Protein AF-A0A853DGB1-F1 (afdb_monomer_lite)

Foldseek 3Di:
DVVVVVVVVVVVVVVVVVVVVVVVVVVVVLLVVLLCCCPVVVDDLVVSCVVPVDDSVVSVCSNVVDDPPDDD

Sequence (72 aa):
MIDDELKRLEALAQYAREAAERARTARVARDEAIVEAVDDQGLSLGQVSRATGLVKSGISRIVGDAPVRGVL

pLDDT: mean 90.2, std 12.5, range [39.72, 97.44]

Secondary structure (DSSP, 8-state):
-HHHHHHHHHHHHHHHHHHHHHHHHHHHHHHHHHHHHHHTS---HHHHHHHH---HHHHHHHHHTS--TT--

Radius of gyration: 18.91 Å; chains: 1; bounding box: 47×22×50 Å

Organism: NCBI:txid1874116

Structure (mmCIF, N/CA/C/O backbone):
data_AF-A0A853DGB1-F1
#
_entry.id   AF-A0A853DGB1-F1
#
loop_
_atom_site.group_PDB
_atom_site.id
_atom_site.type_symbol
_atom_site.label_atom_id
_atom_site.label_alt_id
_atom_site.label_comp_id
_atom_site.label_asym_id
_atom_site.label_entity_id
_atom_site.label_seq_id
_atom_site.pdbx_PDB_ins_code
_atom_site.Cartn_x
_atom_site.Cartn_y
_atom_site.Cartn_z
_atom_site.occupancy
_atom_site.B_iso_or_equiv
_atom_site.auth_seq_id
_atom_site.auth_comp_id
_atom_site.auth_asym_id
_atom_site.auth_atom_id
_atom_site.pdbx_PDB_model_num
ATOM 1 N N . MET A 1 1 ? 23.639 -0.632 -34.894 1.00 63.62 1 MET A N 1
ATOM 2 C CA . MET A 1 1 ? 24.406 -0.602 -33.624 1.00 63.62 1 MET A CA 1
ATOM 3 C C . MET A 1 1 ? 23.961 0.530 -32.711 1.00 63.62 1 MET A C 1
ATOM 5 O O . MET A 1 1 ? 23.481 0.210 -31.638 1.00 63.62 1 MET A O 1
ATOM 9 N N . ILE A 1 2 ? 24.057 1.814 -33.093 1.00 80.25 2 ILE A N 1
ATOM 10 C CA . ILE A 1 2 ? 23.531 2.912 -32.245 1.00 80.25 2 ILE A CA 1
ATOM 11 C C . ILE A 1 2 ? 21.999 2.827 -32.130 1.00 80.25 2 ILE A C 1
ATOM 13 O O . ILE A 1 2 ? 21.464 2.881 -31.028 1.00 80.25 2 ILE A O 1
ATOM 17 N N . ASP A 1 3 ? 21.306 2.577 -33.243 1.00 85.12 3 ASP A N 1
ATOM 18 C CA . ASP A 1 3 ? 19.838 2.464 -33.249 1.00 85.12 3 ASP A CA 1
ATOM 19 C C . ASP A 1 3 ? 19.308 1.267 -32.444 1.00 85.12 3 ASP A C 1
ATOM 21 O O . ASP A 1 3 ? 18.220 1.331 -31.875 1.00 85.12 3 ASP A O 1
ATOM 25 N N . ASP A 1 4 ? 20.073 0.176 -32.367 1.00 90.81 4 ASP A N 1
ATOM 26 C CA . ASP A 1 4 ? 19.696 -1.016 -31.599 1.00 90.81 4 ASP A CA 1
ATOM 27 C C . ASP A 1 4 ? 19.834 -0.767 -30.090 1.00 90.81 4 ASP A C 1
ATOM 29 O O . ASP A 1 4 ? 18.991 -1.201 -29.304 1.00 90.81 4 ASP A O 1
ATOM 33 N N . GLU A 1 5 ? 20.861 -0.014 -29.689 1.00 90.31 5 GLU A N 1
ATOM 34 C CA . GLU A 1 5 ? 21.081 0.368 -28.293 1.00 90.31 5 GLU A CA 1
ATOM 35 C C . GLU A 1 5 ? 20.045 1.394 -27.816 1.00 90.31 5 GLU A C 1
ATOM 37 O O . GLU A 1 5 ? 19.510 1.266 -26.715 1.00 90.31 5 GLU A O 1
ATOM 42 N N . LEU A 1 6 ? 19.670 2.359 -28.666 1.00 93.50 6 LEU A N 1
ATOM 43 C CA . LEU A 1 6 ? 18.587 3.300 -28.360 1.00 93.50 6 LEU A CA 1
ATOM 44 C C . LEU A 1 6 ? 17.252 2.573 -28.147 1.00 93.50 6 LEU A C 1
ATOM 46 O O . LEU A 1 6 ? 16.594 2.792 -27.130 1.00 93.50 6 LEU A O 1
ATOM 50 N N . LYS A 1 7 ? 16.896 1.627 -29.026 1.00 94.00 7 LYS A N 1
ATOM 51 C CA . LYS A 1 7 ? 15.685 0.799 -28.865 1.00 94.00 7 LYS A CA 1
ATOM 52 C C . LYS A 1 7 ? 15.706 -0.024 -27.578 1.00 94.00 7 LYS A C 1
ATOM 54 O O . LYS A 1 7 ? 14.676 -0.184 -26.922 1.00 94.00 7 LYS A O 1
ATOM 59 N N . ARG A 1 8 ? 16.874 -0.547 -27.189 1.00 93.25 8 ARG A N 1
ATOM 60 C CA . ARG A 1 8 ? 17.036 -1.284 -25.930 1.00 93.25 8 ARG A CA 1
ATOM 61 C C . ARG A 1 8 ? 16.798 -0.386 -24.715 1.00 93.25 8 ARG A C 1
ATOM 63 O O . ARG A 1 8 ? 16.105 -0.800 -23.785 1.00 93.25 8 ARG A O 1
ATOM 70 N N . LEU A 1 9 ? 17.345 0.828 -24.719 1.00 95.31 9 LEU A N 1
ATOM 71 C CA . LEU A 1 9 ? 17.139 1.805 -23.647 1.00 95.31 9 LEU A CA 1
ATOM 72 C C . LEU A 1 9 ? 15.674 2.248 -23.553 1.00 95.31 9 LEU A C 1
ATOM 74 O O . LEU A 1 9 ? 15.133 2.325 -22.450 1.00 95.31 9 LEU A O 1
ATOM 78 N N . GLU A 1 10 ? 15.007 2.464 -24.686 1.00 95.25 10 GLU A N 1
ATOM 79 C CA . GLU A 1 10 ? 13.575 2.786 -24.728 1.00 95.25 10 GLU A CA 1
ATOM 80 C C . GLU A 1 10 ? 12.716 1.663 -24.134 1.00 95.25 10 GLU A C 1
ATOM 82 O O . GLU A 1 10 ? 11.836 1.928 -23.308 1.00 95.25 10 GLU A O 1
ATOM 87 N N . ALA A 1 11 ? 13.004 0.404 -24.479 1.00 95.44 11 ALA A N 1
ATOM 88 C CA . ALA A 1 11 ? 12.307 -0.753 -23.920 1.00 95.44 11 ALA A CA 1
ATOM 89 C C . ALA A 1 11 ? 12.511 -0.874 -22.398 1.00 95.44 11 ALA A C 1
ATOM 91 O O . ALA A 1 11 ? 11.556 -1.127 -21.660 1.00 95.44 11 ALA A O 1
ATOM 92 N N . LEU A 1 12 ? 13.732 -0.637 -21.905 1.00 96.12 12 LEU A N 1
ATOM 93 C CA . LEU A 1 12 ? 14.025 -0.625 -20.468 1.00 96.12 12 LEU A CA 1
ATOM 94 C C . LEU A 1 12 ? 13.298 0.513 -19.741 1.00 96.12 12 LEU A C 1
ATOM 96 O O . LEU A 1 12 ? 12.728 0.296 -18.670 1.00 96.12 12 LEU A O 1
ATOM 100 N N . ALA A 1 13 ? 13.272 1.712 -20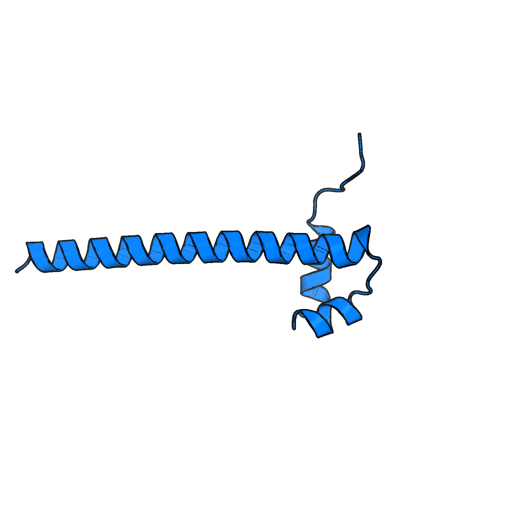.325 1.00 95.81 13 ALA A N 1
ATOM 101 C CA . ALA A 1 13 ? 12.556 2.852 -19.763 1.00 95.81 13 ALA A CA 1
ATOM 102 C C . ALA A 1 13 ? 11.039 2.613 -19.725 1.00 95.81 13 ALA A C 1
ATOM 104 O O . ALA A 1 13 ? 10.366 3.000 -18.767 1.00 95.81 13 ALA A O 1
ATOM 105 N N . GLN A 1 14 ? 10.481 1.961 -20.747 1.00 96.44 14 GLN A N 1
ATOM 106 C CA . GLN A 1 14 ? 9.078 1.555 -20.760 1.00 96.44 14 GLN A CA 1
ATOM 107 C C . GLN A 1 14 ? 8.778 0.534 -19.657 1.00 96.44 14 GLN A C 1
ATOM 109 O O . GLN A 1 14 ? 7.870 0.751 -18.855 1.00 96.44 14 GLN A O 1
ATOM 114 N N . TYR A 1 15 ? 9.594 -0.515 -19.543 1.00 95.62 15 TYR A N 1
ATOM 115 C CA . TYR A 1 15 ? 9.453 -1.517 -18.487 1.00 95.62 15 TYR A CA 1
ATOM 116 C C . TYR A 1 15 ? 9.511 -0.896 -17.082 1.00 95.62 15 TYR A C 1
ATOM 118 O O . TYR A 1 15 ? 8.692 -1.214 -16.218 1.00 95.62 15 TYR A O 1
ATOM 126 N N . ALA A 1 16 ? 10.444 0.033 -16.854 1.00 95.88 16 ALA A N 1
ATOM 127 C CA . ALA A 1 16 ? 10.571 0.734 -15.580 1.00 95.88 16 ALA A CA 1
ATOM 128 C C . ALA A 1 16 ? 9.316 1.558 -15.242 1.00 95.88 16 ALA A C 1
ATOM 130 O O . ALA A 1 16 ? 8.853 1.527 -14.101 1.00 95.88 16 ALA A O 1
ATOM 131 N N . ARG A 1 17 ? 8.730 2.249 -16.230 1.00 95.62 17 ARG A N 1
ATOM 132 C CA . ARG A 1 17 ? 7.479 3.006 -16.053 1.00 95.62 17 ARG A CA 1
ATOM 133 C C . ARG A 1 17 ? 6.312 2.095 -15.680 1.00 95.62 17 ARG A C 1
ATOM 135 O O . ARG A 1 17 ? 5.591 2.387 -14.730 1.00 95.62 17 ARG A O 1
ATOM 142 N N . GLU A 1 18 ? 6.160 0.968 -16.364 1.00 97.06 18 GLU A N 1
ATOM 143 C CA . GLU A 1 18 ? 5.096 -0.003 -16.077 1.00 97.06 18 GLU A CA 1
ATOM 144 C C . GLU A 1 18 ? 5.267 -0.682 -14.713 1.00 97.06 18 GLU A C 1
ATOM 146 O O . GLU A 1 18 ? 4.291 -0.960 -14.015 1.00 97.06 18 GLU A O 1
ATOM 151 N N . ALA A 1 19 ? 6.504 -0.970 -14.307 1.00 96.12 19 ALA A N 1
ATOM 152 C CA . ALA A 1 19 ? 6.792 -1.485 -12.973 1.00 96.12 19 ALA A CA 1
ATOM 153 C C . ALA A 1 19 ? 6.453 -0.450 -11.887 1.00 96.12 19 ALA A C 1
ATOM 155 O O . ALA A 1 19 ? 5.841 -0.802 -10.877 1.00 96.12 19 ALA A O 1
ATOM 156 N N . ALA A 1 20 ? 6.796 0.822 -12.110 1.00 95.81 20 ALA A N 1
ATOM 157 C CA . ALA A 1 20 ? 6.471 1.909 -11.192 1.00 95.81 20 ALA A CA 1
ATOM 158 C C . ALA A 1 20 ? 4.954 2.112 -11.051 1.00 95.81 20 ALA A C 1
ATOM 160 O O . ALA A 1 20 ? 4.467 2.289 -9.934 1.00 95.81 20 ALA A O 1
ATOM 161 N N . GLU A 1 21 ? 4.203 2.029 -12.152 1.00 97.44 21 GLU A N 1
ATOM 162 C CA . GLU A 1 21 ? 2.742 2.131 -12.112 1.00 97.44 21 GLU A CA 1
ATOM 163 C C . GLU A 1 21 ? 2.125 0.972 -11.325 1.00 97.44 21 GLU A C 1
ATOM 165 O O . GLU A 1 21 ? 1.348 1.194 -10.400 1.00 97.44 21 GLU A O 1
ATOM 170 N N . ARG A 1 22 ? 2.561 -0.266 -11.589 1.00 96.06 22 ARG A N 1
ATOM 171 C CA . ARG A 1 22 ? 2.107 -1.438 -10.823 1.00 96.06 22 ARG A CA 1
ATOM 172 C C . ARG A 1 22 ? 2.410 -1.311 -9.332 1.00 96.06 22 ARG A C 1
ATOM 174 O O . ARG A 1 22 ? 1.560 -1.634 -8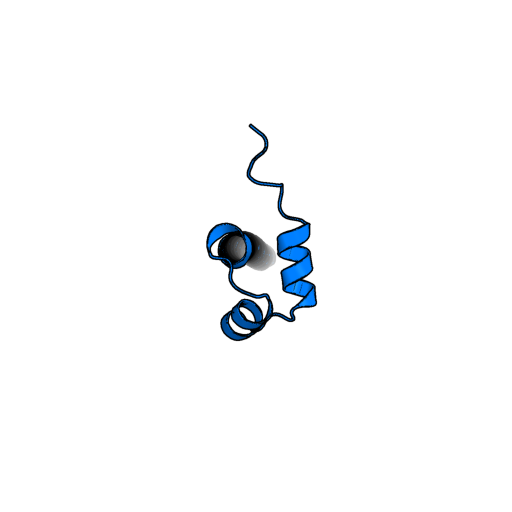.504 1.00 96.06 22 ARG A O 1
ATOM 181 N N . ALA A 1 23 ? 3.595 -0.814 -8.978 1.00 95.44 23 ALA A N 1
ATOM 182 C CA . ALA A 1 23 ? 3.963 -0.572 -7.586 1.00 95.44 23 ALA A CA 1
ATOM 183 C C . ALA A 1 23 ? 3.077 0.502 -6.933 1.00 95.44 23 ALA A C 1
ATOM 185 O O . ALA A 1 23 ? 2.689 0.354 -5.773 1.00 95.44 23 ALA A O 1
ATOM 186 N N . ARG A 1 24 ? 2.717 1.559 -7.674 1.00 94.38 24 ARG A N 1
ATOM 187 C CA . ARG A 1 24 ? 1.783 2.593 -7.210 1.00 94.38 24 ARG A CA 1
ATOM 188 C C . ARG A 1 24 ? 0.400 2.003 -6.943 1.00 94.38 24 ARG A C 1
ATOM 190 O O . ARG A 1 24 ? -0.115 2.195 -5.846 1.00 94.38 24 ARG A O 1
ATOM 197 N N . THR A 1 25 ? -0.167 1.255 -7.887 1.00 95.12 25 THR A N 1
ATOM 198 C CA . THR A 1 25 ? -1.481 0.613 -7.719 1.00 95.12 25 THR A CA 1
ATOM 199 C C . THR A 1 25 ? -1.492 -0.342 -6.528 1.00 95.12 25 THR A C 1
ATOM 201 O O . THR A 1 25 ? -2.386 -0.269 -5.690 1.00 95.12 25 THR A O 1
ATOM 204 N N . ALA A 1 26 ? -0.470 -1.194 -6.400 1.00 94.38 26 ALA A N 1
ATOM 205 C CA . ALA A 1 26 ? -0.360 -2.128 -5.282 1.00 94.38 26 ALA A CA 1
ATOM 206 C C . ALA A 1 26 ? -0.262 -1.407 -3.929 1.00 94.38 26 ALA A C 1
ATOM 208 O O . ALA A 1 26 ? -0.844 -1.856 -2.941 1.00 94.38 26 ALA A O 1
ATOM 209 N N . ARG A 1 27 ? 0.445 -0.270 -3.877 1.00 93.50 27 ARG A N 1
ATOM 210 C CA . ARG A 1 27 ? 0.516 0.558 -2.670 1.00 93.50 27 ARG A CA 1
ATOM 211 C C . ARG A 1 27 ? -0.849 1.133 -2.298 1.00 93.50 27 ARG A C 1
ATOM 213 O O . ARG A 1 27 ? -1.207 1.046 -1.131 1.00 93.50 27 ARG A O 1
ATOM 220 N N . VAL A 1 28 ? -1.588 1.691 -3.258 1.00 93.31 28 VAL A N 1
ATOM 221 C CA . VAL A 1 28 ? -2.928 2.250 -3.005 1.00 93.31 28 VAL A CA 1
ATOM 222 C C . VAL A 1 28 ? -3.866 1.165 -2.481 1.00 93.31 28 VAL A C 1
ATOM 224 O O . VAL A 1 28 ? -4.442 1.343 -1.416 1.00 93.31 28 VAL A O 1
ATOM 227 N N . ALA A 1 29 ? -3.923 0.006 -3.143 1.00 93.94 29 ALA A N 1
ATOM 228 C CA . ALA A 1 29 ? -4.770 -1.109 -2.713 1.00 93.94 29 ALA A CA 1
ATOM 229 C C . ALA A 1 29 ? -4.423 -1.609 -1.297 1.00 93.94 29 ALA A C 1
ATOM 231 O O . ALA A 1 29 ? -5.305 -1.920 -0.500 1.00 93.94 29 ALA A O 1
ATOM 232 N N . ARG A 1 30 ? -3.128 -1.664 -0.954 1.00 94.75 30 ARG A N 1
ATOM 233 C CA . ARG A 1 30 ? -2.686 -1.999 0.407 1.00 94.75 30 ARG A CA 1
ATOM 234 C C . ARG A 1 30 ? -3.154 -0.953 1.417 1.00 94.75 30 ARG A C 1
ATOM 236 O O . ARG A 1 30 ? -3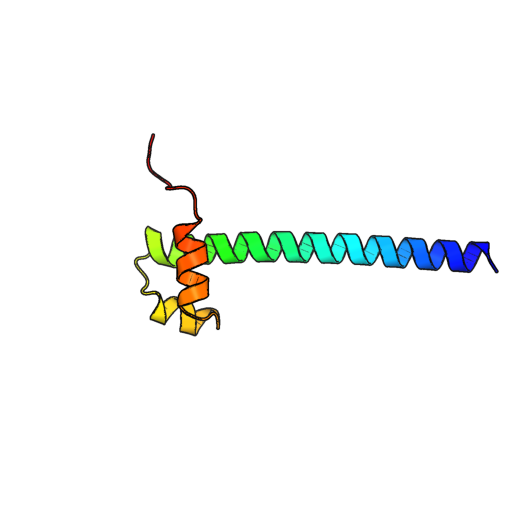.617 -1.319 2.492 1.00 94.75 30 ARG A O 1
ATOM 243 N N . ASP A 1 31 ? -2.964 0.324 1.102 1.00 94.88 31 ASP A N 1
ATOM 244 C CA . ASP A 1 31 ? -3.304 1.422 2.003 1.00 94.88 31 ASP A CA 1
ATOM 245 C C . ASP A 1 31 ? -4.829 1.464 2.237 1.00 94.88 31 ASP A C 1
ATOM 247 O O . ASP A 1 31 ? -5.258 1.579 3.380 1.00 94.88 31 ASP A O 1
ATOM 251 N N . GLU A 1 32 ? -5.646 1.220 1.207 1.00 94.31 32 GLU A N 1
ATOM 252 C CA . GLU A 1 32 ? -7.106 1.067 1.327 1.00 94.31 32 GLU A CA 1
ATOM 253 C C . GLU A 1 32 ? -7.514 -0.117 2.214 1.00 94.31 32 GLU A C 1
ATOM 255 O O . GLU A 1 32 ? -8.351 0.048 3.099 1.00 94.31 32 GLU A O 1
ATOM 260 N N . ALA A 1 33 ? -6.890 -1.286 2.039 1.00 94.69 33 ALA A N 1
ATOM 261 C CA . ALA A 1 33 ? -7.164 -2.455 2.877 1.00 94.69 33 ALA A CA 1
ATOM 262 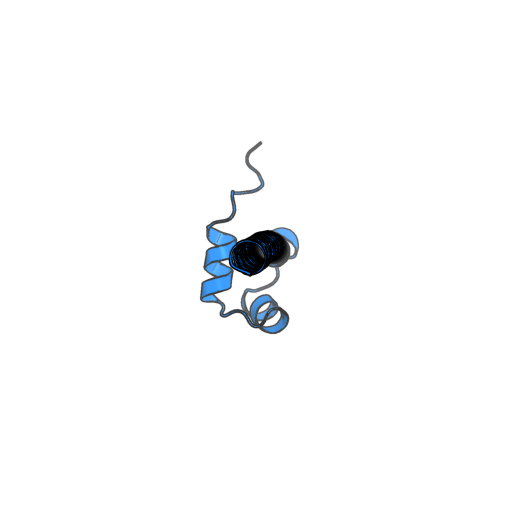C C . ALA A 1 33 ? -6.775 -2.227 4.350 1.00 94.69 33 ALA A C 1
ATOM 264 O O . ALA A 1 33 ? -7.405 -2.765 5.258 1.00 94.69 33 ALA A O 1
ATOM 265 N N . ILE A 1 34 ? -5.733 -1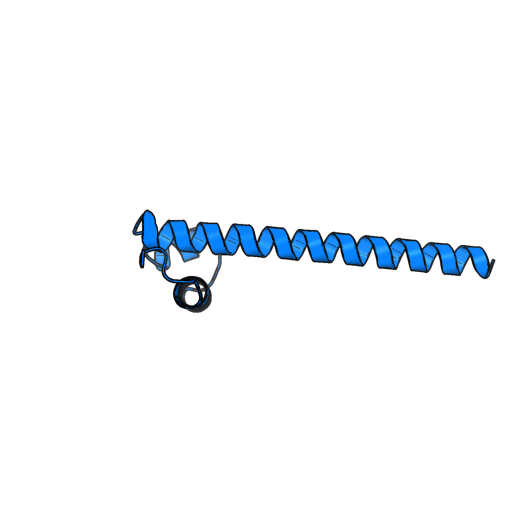.426 4.604 1.00 95.62 34 ILE A N 1
ATOM 266 C CA . ILE A 1 34 ? -5.338 -1.025 5.960 1.00 95.62 34 ILE A CA 1
ATOM 267 C C . ILE A 1 34 ? -6.396 -0.116 6.588 1.00 95.62 34 ILE A C 1
ATOM 269 O O . ILE A 1 34 ? -6.724 -0.310 7.757 1.00 95.62 34 ILE A O 1
ATOM 273 N N . VAL A 1 35 ? -6.909 0.854 5.829 1.00 94.56 35 VAL A N 1
ATOM 274 C CA . VAL A 1 35 ? -7.978 1.752 6.285 1.00 94.56 35 VAL A CA 1
ATOM 275 C C . VAL A 1 35 ? -9.232 0.948 6.616 1.00 94.56 35 VAL A C 1
ATOM 277 O O . VAL A 1 35 ? -9.714 1.032 7.737 1.00 94.56 35 VAL A O 1
ATOM 280 N N . GLU A 1 36 ? -9.693 0.087 5.706 1.00 94.38 36 GLU A N 1
ATOM 281 C CA . GLU A 1 36 ? -10.860 -0.781 5.926 1.00 94.38 36 GLU A CA 1
ATOM 282 C C . GLU A 1 36 ? -10.690 -1.672 7.170 1.00 94.38 36 GLU A C 1
ATOM 284 O O . GLU A 1 36 ? -11.587 -1.788 8.004 1.00 94.38 36 GLU A O 1
ATOM 289 N N . ALA A 1 37 ? -9.511 -2.274 7.347 1.00 95.12 37 ALA A N 1
ATOM 290 C CA . ALA A 1 37 ? -9.234 -3.119 8.504 1.00 95.12 37 ALA A CA 1
ATOM 291 C C . ALA A 1 37 ? -9.348 -2.359 9.839 1.00 95.12 37 ALA A C 1
ATOM 293 O O . ALA A 1 37 ? -9.800 -2.930 10.832 1.00 95.12 37 ALA A O 1
ATOM 294 N N . VAL A 1 38 ? -8.917 -1.097 9.890 1.00 94.44 38 VAL A N 1
ATOM 295 C CA . VAL A 1 38 ? -8.945 -0.298 11.124 1.00 94.44 38 VAL A CA 1
ATOM 296 C C . VAL A 1 38 ? -10.314 0.338 11.345 1.00 94.44 38 VAL A C 1
ATOM 298 O O . VAL A 1 38 ? -10.869 0.183 12.432 1.00 94.44 38 VAL A O 1
ATOM 301 N N . ASP A 1 39 ? -10.854 1.011 10.333 1.00 91.44 39 ASP A N 1
ATOM 302 C CA . ASP A 1 39 ? -12.055 1.837 10.466 1.00 91.44 39 ASP A CA 1
ATOM 303 C C . ASP A 1 39 ? -13.339 1.001 10.396 1.00 91.44 39 ASP A C 1
ATOM 305 O O . ASP A 1 39 ? -14.214 1.155 11.248 1.00 91.44 39 ASP A O 1
ATOM 309 N N . ASP A 1 40 ? -13.434 0.069 9.441 1.00 88.81 40 ASP A N 1
ATOM 310 C CA . ASP A 1 40 ? -14.661 -0.707 9.215 1.00 88.81 40 ASP A CA 1
ATOM 311 C C . ASP A 1 40 ? -14.683 -1.989 10.057 1.00 88.81 40 ASP A C 1
ATOM 313 O O . ASP A 1 40 ? -15.709 -2.368 10.623 1.00 88.81 40 ASP A O 1
ATOM 317 N N . GLN A 1 41 ? -13.537 -2.667 10.172 1.00 91.75 41 GLN A N 1
ATOM 318 C CA . GLN A 1 41 ? -13.433 -3.939 10.900 1.00 91.75 41 GLN A CA 1
ATOM 319 C C . GLN A 1 41 ? -13.003 -3.763 12.365 1.00 91.75 41 GLN A C 1
ATOM 321 O O . GLN A 1 41 ? -12.968 -4.738 13.121 1.00 91.75 41 GLN A O 1
ATOM 326 N N . GLY A 1 42 ? -12.667 -2.537 12.784 1.00 93.31 42 GLY A N 1
ATOM 327 C CA . GLY A 1 42 ? -12.296 -2.216 14.163 1.00 93.31 42 GLY A CA 1
ATOM 328 C C . GLY A 1 42 ? -11.006 -2.891 14.641 1.00 93.31 42 GLY A C 1
ATOM 329 O O . GLY A 1 42 ? -10.822 -3.090 15.847 1.00 93.31 42 GLY A O 1
ATOM 330 N N . LEU A 1 43 ? -10.111 -3.297 13.731 1.00 96.12 43 LEU A N 1
ATOM 331 C CA . LEU A 1 43 ? -8.854 -3.933 14.113 1.00 96.12 43 LEU A CA 1
ATOM 332 C C . LEU A 1 43 ? -7.910 -2.922 14.761 1.00 96.12 43 LEU A C 1
ATOM 334 O O . LEU A 1 43 ? -7.676 -1.819 14.271 1.00 96.12 43 LEU A O 1
ATOM 338 N N . SER A 1 44 ? -7.263 -3.338 15.850 1.00 96.44 44 SER A N 1
ATOM 339 C CA . SER A 1 44 ? -6.228 -2.516 16.470 1.00 96.44 44 SER A CA 1
ATOM 340 C C . SER A 1 44 ? -5.007 -2.373 15.554 1.00 96.44 44 SER A C 1
ATOM 342 O O . SER A 1 44 ? -4.605 -3.312 14.858 1.00 96.44 44 SER A O 1
ATOM 344 N N . LEU A 1 45 ? -4.297 -1.245 15.674 1.00 94.75 45 LEU A N 1
ATOM 345 C CA . LEU A 1 45 ? -3.031 -1.014 14.962 1.00 94.75 45 LEU A CA 1
ATOM 346 C C . LEU A 1 45 ? -2.005 -2.140 15.190 1.00 94.75 45 LEU A C 1
ATOM 348 O O . LEU A 1 45 ? -1.165 -2.412 14.337 1.00 94.75 45 LEU A O 1
ATOM 352 N N . GLY A 1 46 ? -2.053 -2.812 16.347 1.00 96.69 46 GLY A N 1
ATOM 353 C CA . GLY A 1 46 ? -1.187 -3.954 16.646 1.00 96.69 46 GLY A CA 1
ATOM 354 C C . GLY A 1 46 ? -1.527 -5.218 15.855 1.00 96.69 46 GLY A C 1
ATOM 355 O O . GLY A 1 46 ? -0.613 -5.946 15.478 1.00 96.69 46 GLY A O 1
ATOM 356 N N . GLN A 1 47 ? -2.809 -5.480 15.592 1.00 97.06 47 GLN A N 1
ATOM 357 C CA . GLN A 1 47 ? -3.237 -6.602 14.750 1.00 97.06 47 GLN A CA 1
ATOM 358 C C . GLN A 1 47 ? -2.827 -6.366 13.296 1.00 97.06 47 GLN A C 1
ATOM 360 O O . GLN A 1 47 ? -2.186 -7.231 12.701 1.00 97.06 47 GLN A O 1
ATOM 365 N N . VAL A 1 48 ? -3.088 -5.167 12.772 1.00 96.56 48 VAL A N 1
ATOM 366 C CA . VAL A 1 48 ? -2.723 -4.795 11.397 1.00 96.56 48 VAL A CA 1
ATOM 367 C C . VAL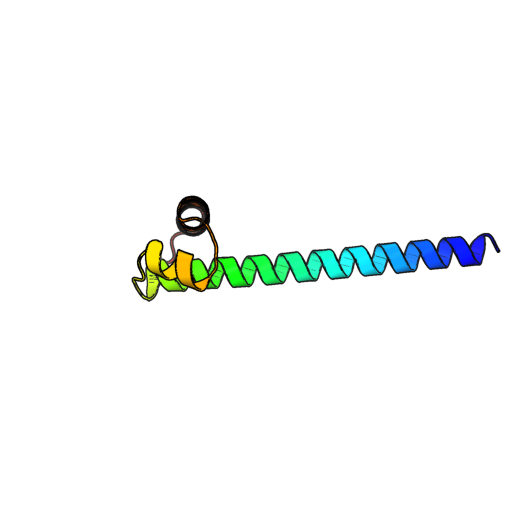 A 1 48 ? -1.204 -4.794 11.203 1.00 96.56 48 VAL A C 1
ATOM 369 O O . VAL A 1 48 ? -0.705 -5.301 10.201 1.00 96.56 48 VAL A O 1
ATOM 372 N N . SER A 1 49 ? -0.442 -4.318 12.193 1.00 97.25 49 SER A N 1
ATOM 373 C CA . SER A 1 49 ? 1.028 -4.362 12.178 1.00 97.25 49 SER A CA 1
ATOM 374 C C . SER A 1 49 ? 1.577 -5.785 12.058 1.00 97.25 49 SER A C 1
ATOM 376 O O . SER A 1 49 ? 2.469 -6.026 11.247 1.00 97.25 49 SER A O 1
ATOM 378 N N . ARG A 1 50 ? 1.009 -6.752 12.792 1.00 96.56 50 ARG A N 1
ATOM 379 C CA . ARG A 1 50 ? 1.410 -8.165 12.682 1.00 96.56 50 ARG A CA 1
ATOM 380 C C . ARG A 1 50 ? 1.045 -8.785 11.335 1.00 96.56 50 ARG A C 1
ATOM 382 O O . ARG A 1 50 ? 1.819 -9.587 10.830 1.00 96.56 50 ARG A O 1
ATOM 389 N N . ALA A 1 51 ? -0.106 -8.427 10.768 1.00 94.56 51 ALA A N 1
ATOM 390 C CA . ALA A 1 51 ? -0.561 -8.971 9.489 1.00 94.56 51 ALA A CA 1
ATOM 391 C C . ALA A 1 51 ? 0.218 -8.407 8.287 1.00 94.56 51 ALA A C 1
ATOM 393 O O . ALA A 1 51 ? 0.507 -9.130 7.341 1.00 94.56 51 ALA A O 1
ATOM 394 N N . THR A 1 52 ? 0.567 -7.119 8.326 1.00 92.94 52 THR A N 1
ATOM 395 C CA . THR A 1 52 ? 1.173 -6.401 7.189 1.00 92.94 52 THR A CA 1
ATOM 396 C C . THR A 1 52 ? 2.690 -6.244 7.293 1.00 92.94 52 THR A C 1
ATOM 398 O O . THR A 1 52 ? 3.335 -5.866 6.317 1.00 92.94 52 THR A O 1
ATOM 401 N N . GLY A 1 53 ? 3.270 -6.467 8.476 1.00 95.81 53 GLY A N 1
ATOM 402 C CA . GLY A 1 53 ? 4.679 -6.185 8.764 1.00 95.81 53 GLY A CA 1
ATOM 403 C C . GLY A 1 53 ? 5.011 -4.692 8.879 1.00 95.81 53 GLY A C 1
ATOM 404 O O . GLY A 1 53 ? 6.168 -4.335 9.097 1.00 95.81 53 GLY A O 1
ATOM 405 N N . LEU A 1 54 ? 4.024 -3.800 8.749 1.00 94.69 54 LEU A N 1
ATOM 406 C CA . LEU A 1 54 ? 4.233 -2.363 8.895 1.00 94.69 54 LEU A CA 1
ATOM 407 C C . LEU A 1 54 ? 4.321 -1.961 10.365 1.00 94.69 54 LEU A C 1
ATOM 409 O O . LEU A 1 54 ? 3.638 -2.502 11.236 1.00 94.69 54 LEU A O 1
ATOM 413 N N . VAL A 1 55 ? 5.128 -0.942 10.645 1.00 97.12 55 VAL A N 1
ATOM 414 C CA . VAL A 1 55 ? 5.183 -0.326 11.972 1.00 97.12 55 VAL A CA 1
ATOM 415 C C . VAL A 1 55 ? 3.898 0.454 12.260 1.00 97.12 55 VAL A C 1
ATOM 417 O O . VAL A 1 55 ? 3.331 1.094 11.372 1.00 97.12 55 VAL A O 1
ATOM 420 N N . LYS A 1 56 ? 3.456 0.454 13.524 1.00 95.62 56 LYS A N 1
ATOM 421 C CA . LYS A 1 56 ? 2.203 1.106 13.957 1.00 95.62 56 LYS A CA 1
ATOM 422 C C . LYS A 1 56 ? 2.107 2.583 13.557 1.00 95.62 56 LYS A C 1
ATOM 424 O O . LYS A 1 56 ? 1.028 3.038 13.204 1.00 95.62 56 LYS A O 1
ATOM 429 N N . SER A 1 57 ? 3.218 3.321 13.582 1.00 96.06 57 SER A N 1
ATOM 430 C CA . SER A 1 57 ? 3.257 4.732 13.168 1.00 96.06 57 SER A CA 1
ATOM 431 C C . SER A 1 57 ? 2.994 4.923 11.672 1.00 96.06 57 SER A C 1
ATOM 433 O O . SER A 1 57 ? 2.369 5.904 11.283 1.00 96.06 57 SER A O 1
ATOM 435 N N . GLY A 1 58 ? 3.428 3.978 10.832 1.00 94.50 58 GLY A N 1
ATOM 436 C CA . GLY A 1 58 ? 3.136 3.982 9.399 1.00 94.50 58 GLY A CA 1
ATOM 437 C C . GLY A 1 58 ? 1.660 3.710 9.128 1.00 94.50 58 GLY A C 1
ATOM 438 O O . GLY A 1 58 ? 1.047 4.422 8.343 1.00 94.50 58 GLY A O 1
ATOM 439 N N . ILE A 1 59 ? 1.081 2.745 9.844 1.00 95.25 59 ILE A N 1
ATOM 440 C CA . ILE A 1 59 ? -0.352 2.426 9.773 1.00 95.25 59 ILE A CA 1
ATOM 441 C C . ILE A 1 59 ? -1.187 3.623 10.238 1.00 95.25 59 ILE A C 1
ATOM 443 O O . ILE A 1 59 ? -2.103 4.034 9.541 1.00 95.25 59 ILE A O 1
ATOM 447 N N . SER A 1 60 ? -0.830 4.235 11.371 1.00 94.69 60 SER A N 1
ATOM 448 C CA . SER A 1 60 ? -1.530 5.415 11.892 1.00 94.69 60 SER A CA 1
ATOM 449 C C . SER A 1 60 ? -1.515 6.590 10.917 1.00 94.69 60 SER A C 1
ATOM 451 O O . SER A 1 60 ? -2.488 7.332 10.871 1.00 94.69 60 SER A O 1
ATOM 453 N N . ARG A 1 61 ? -0.432 6.768 10.148 1.00 94.81 61 ARG A N 1
ATOM 454 C CA . ARG A 1 61 ? -0.372 7.780 9.089 1.00 94.81 61 ARG A CA 1
ATOM 455 C C . ARG A 1 61 ? -1.305 7.431 7.931 1.00 94.81 61 ARG A C 1
ATOM 457 O O . ARG A 1 61 ? -2.051 8.290 7.502 1.00 94.81 61 ARG A O 1
ATOM 464 N N . ILE A 1 62 ? -1.289 6.181 7.465 1.00 93.88 62 ILE A N 1
ATOM 465 C CA . ILE A 1 62 ? -2.167 5.717 6.377 1.00 93.88 62 ILE A CA 1
ATOM 466 C C . ILE A 1 62 ? -3.642 5.948 6.726 1.00 93.88 62 ILE A C 1
ATOM 468 O O . ILE A 1 62 ? -4.378 6.486 5.910 1.00 93.88 62 ILE A O 1
ATOM 472 N N . VAL A 1 63 ? -4.047 5.583 7.944 1.00 92.38 63 VAL A N 1
ATOM 473 C CA . VAL A 1 63 ? -5.422 5.781 8.422 1.00 92.38 63 VAL A CA 1
ATOM 474 C C . VAL A 1 63 ? -5.736 7.268 8.614 1.00 92.38 63 VAL A C 1
ATOM 476 O O . VAL A 1 63 ? -6.782 7.731 8.186 1.00 92.38 63 VAL A O 1
ATOM 479 N N . GLY A 1 64 ? -4.822 8.044 9.207 1.00 89.81 64 GLY A N 1
ATOM 480 C CA . GLY A 1 64 ? -5.039 9.476 9.452 1.00 89.81 64 GLY A CA 1
ATOM 481 C C . GLY A 1 64 ? -5.067 10.347 8.191 1.00 89.81 64 GLY A C 1
ATOM 482 O O . GLY A 1 64 ? -5.743 11.372 8.181 1.00 89.81 64 GLY A O 1
ATOM 483 N N . ASP A 1 65 ? -4.356 9.941 7.137 1.00 86.81 65 ASP A N 1
ATOM 484 C CA . ASP A 1 65 ? -4.341 10.624 5.838 1.00 86.81 65 ASP A CA 1
ATOM 485 C C . ASP A 1 65 ? -5.525 10.192 4.945 1.00 86.81 65 ASP A C 1
ATOM 487 O O . ASP A 1 65 ? -5.726 10.761 3.867 1.00 86.81 65 ASP A O 1
ATOM 491 N N . ALA A 1 66 ? -6.310 9.188 5.359 1.00 81.00 66 ALA A N 1
ATOM 492 C CA . ALA A 1 66 ? -7.466 8.729 4.604 1.00 81.00 66 ALA A CA 1
ATOM 493 C C . ALA A 1 66 ? -8.602 9.768 4.680 1.00 81.00 66 ALA A C 1
ATOM 495 O O . ALA A 1 66 ? -8.926 10.262 5.763 1.00 81.00 66 ALA A O 1
ATOM 496 N N . PRO A 1 67 ? -9.239 10.124 3.548 1.00 68.50 67 PRO A N 1
ATOM 497 C CA . PRO A 1 67 ? -10.396 11.008 3.577 1.00 68.50 67 PRO A CA 1
ATOM 498 C C . PRO A 1 67 ? -11.511 10.352 4.397 1.00 68.50 67 PRO A C 1
ATOM 500 O O . PRO A 1 67 ? -11.858 9.198 4.148 1.00 68.50 67 PRO A O 1
ATOM 503 N N . VAL A 1 68 ? -12.071 11.094 5.359 1.00 63.09 68 VAL A N 1
ATOM 504 C CA . VAL A 1 68 ? -13.153 10.621 6.236 1.00 63.09 68 VAL A CA 1
ATOM 505 C C . VAL A 1 68 ? -14.306 10.100 5.376 1.00 63.09 68 VAL A C 1
ATOM 507 O O . VAL A 1 68 ? -15.026 10.871 4.737 1.00 63.09 68 VAL A O 1
ATOM 510 N N . ARG A 1 69 ? -14.485 8.778 5.347 1.00 59.91 69 ARG A N 1
ATOM 511 C CA . ARG A 1 69 ? -15.619 8.129 4.688 1.00 59.91 69 ARG A CA 1
ATOM 512 C C . ARG A 1 69 ? -16.836 8.291 5.603 1.00 59.91 69 ARG A C 1
ATOM 514 O O . ARG A 1 69 ? -17.004 7.513 6.531 1.00 59.91 69 ARG A O 1
ATOM 521 N N . GLY A 1 70 ? -17.654 9.329 5.393 1.00 48.56 70 GLY A N 1
ATOM 522 C CA . GLY A 1 70 ? -18.903 9.472 6.162 1.00 48.56 70 GLY A CA 1
ATOM 523 C C . GLY A 1 70 ? -19.545 10.855 6.308 1.00 48.56 70 GLY A C 1
ATOM 524 O O . GLY A 1 70 ? -20.471 10.974 7.101 1.00 48.56 70 GLY A O 1
ATOM 525 N N . VAL A 1 71 ? -19.112 11.896 5.588 1.00 40.50 71 VAL A N 1
ATOM 526 C CA . VAL A 1 71 ? -19.852 13.176 5.542 1.00 40.50 71 VAL A CA 1
ATOM 527 C C . VAL A 1 71 ? -20.571 13.302 4.197 1.00 40.50 71 VAL A C 1
ATOM 529 O O . VAL A 1 71 ? -20.086 13.977 3.291 1.00 40.50 71 VAL A O 1
ATOM 532 N N . LEU A 1 72 ? -21.704 12.608 4.070 1.00 39.72 72 LEU A N 1
ATOM 533 C CA . LEU A 1 72 ? -22.781 12.863 3.106 1.00 39.72 72 LEU A CA 1
ATOM 534 C C . LEU A 1 72 ? -24.124 12.618 3.796 1.00 39.72 72 LEU A C 1
ATOM 536 O O . LEU A 1 72 ? -24.227 11.591 4.503 1.00 39.72 72 LEU A O 1
#